Protein AF-A0AB73GTB1-F1 (afdb_monomer)

pLDDT: mean 95.88, std 7.21, range [44.12, 98.75]

Foldseek 3Di:
DPDDWAWDDQDPNDIAIQAFDWDDAPPDTDRGRLQQFLVSHDADPDFWTKGKAFPPVRHGDGTCQNPPVHPDDPVRIDIDTGHHDDPDDPVCPVQPQQACPVPDDPPDLVNQQQQRHQVSWDFDDDDPNDTDTARDVVSLVVSQVVCCVVPVHGDDDDVVSGD

Secondary structure (DSSP, 8-state):
--PPPPEEEEETTEEEE--EEEEEETTEEEEEEGGGBTTSSSPPSSSSEEEEEETTTTEEPPTTSSSSSP-S-GGGEEEEEE----SS-STTHHHHHTSSTTTS-TTSSGGG-TTS-GGGSEE---BTTB--EE--HHHHHHHHHHHHHHHSSPPP--GGG--

Structure (mmCIF, N/CA/C/O backbone):
data_AF-A0AB73GTB1-F1
#
_entry.id   AF-A0AB73GTB1-F1
#
loop_
_atom_site.group_PDB
_atom_site.id
_atom_site.type_symbol
_atom_site.label_atom_id
_atom_site.label_alt_id
_atom_site.label_comp_id
_atom_site.label_asym_id
_atom_site.label_entity_id
_atom_site.label_seq_id
_atom_site.pdbx_PDB_ins_code
_atom_site.Cartn_x
_atom_site.Cartn_y
_atom_site.Cartn_z
_atom_site.occupancy
_atom_site.B_iso_or_equiv
_atom_site.auth_seq_id
_atom_site.auth_comp_id
_atom_site.auth_asym_id
_atom_site.auth_atom_id
_atom_site.pdbx_PDB_model_num
ATOM 1 N N . MET A 1 1 ? 9.377 -15.609 -25.446 1.00 44.12 1 MET A N 1
ATOM 2 C CA . MET A 1 1 ? 8.985 -14.486 -26.320 1.00 44.12 1 MET A CA 1
ATOM 3 C C . MET A 1 1 ? 10.209 -13.611 -26.502 1.00 44.12 1 MET A C 1
ATOM 5 O O . MET A 1 1 ? 10.755 -13.169 -25.499 1.00 44.12 1 MET A O 1
ATOM 9 N N . SER A 1 2 ? 10.695 -13.445 -27.732 1.00 45.47 2 SER A N 1
ATOM 10 C CA . SER A 1 2 ? 11.809 -12.537 -28.029 1.00 45.47 2 SER A CA 1
ATOM 11 C C . SER A 1 2 ? 11.290 -11.103 -27.960 1.00 45.47 2 SER A C 1
ATOM 13 O O . SER A 1 2 ? 10.839 -10.559 -28.961 1.00 45.47 2 SER A O 1
ATOM 15 N N . GLY A 1 3 ? 11.238 -10.555 -26.746 1.00 57.25 3 GLY A N 1
ATOM 16 C CA . GLY A 1 3 ? 10.821 -9.182 -26.493 1.00 57.25 3 GLY A CA 1
ATOM 17 C C . GLY A 1 3 ? 11.958 -8.236 -26.844 1.00 57.25 3 GLY A C 1
ATOM 18 O O . GLY A 1 3 ? 13.061 -8.366 -26.316 1.00 57.25 3 GLY A O 1
ATOM 19 N N . THR A 1 4 ? 11.707 -7.326 -27.775 1.00 77.75 4 THR A N 1
ATOM 20 C CA . THR A 1 4 ? 12.606 -6.219 -28.087 1.00 77.75 4 THR A CA 1
ATOM 21 C C . THR A 1 4 ? 12.790 -5.393 -26.817 1.00 77.75 4 THR A C 1
ATOM 23 O O . THR A 1 4 ? 11.811 -4.881 -26.286 1.00 77.75 4 THR A O 1
ATOM 26 N N . VAL A 1 5 ? 14.024 -5.299 -26.318 1.00 89.56 5 VAL A N 1
ATOM 27 C CA . VAL A 1 5 ? 14.349 -4.423 -25.186 1.00 89.56 5 VAL A CA 1
ATOM 28 C C . VAL A 1 5 ? 14.120 -2.979 -25.625 1.00 89.56 5 VAL A C 1
ATOM 30 O O . VAL A 1 5 ? 14.701 -2.531 -26.618 1.00 89.56 5 VAL A O 1
ATOM 33 N N . THR A 1 6 ? 13.276 -2.259 -24.897 1.00 95.75 6 THR A N 1
ATOM 34 C CA . THR A 1 6 ? 13.060 -0.829 -25.084 1.00 95.75 6 THR A CA 1
ATOM 35 C C . THR A 1 6 ? 14.134 -0.069 -24.325 1.00 95.75 6 THR A C 1
ATOM 37 O O . THR A 1 6 ? 14.293 -0.223 -23.113 1.00 95.75 6 THR A O 1
ATOM 40 N N . THR A 1 7 ? 14.855 0.793 -25.033 1.00 96.69 7 THR A N 1
ATOM 41 C CA . THR A 1 7 ? 15.870 1.668 -24.443 1.00 96.69 7 THR A CA 1
ATOM 42 C C . THR A 1 7 ? 15.295 3.061 -24.224 1.00 96.69 7 THR A C 1
ATOM 44 O O . THR A 1 7 ? 14.600 3.603 -25.082 1.00 96.69 7 THR A O 1
ATOM 47 N N . GLY A 1 8 ? 15.592 3.638 -23.067 1.00 96.44 8 GLY A N 1
ATOM 48 C CA . GLY A 1 8 ? 15.229 4.997 -22.700 1.00 96.44 8 GLY A CA 1
ATOM 49 C C . GLY A 1 8 ? 16.402 5.967 -22.795 1.00 96.44 8 GLY A C 1
ATOM 50 O O . GLY A 1 8 ? 17.279 5.856 -23.650 1.00 96.44 8 GLY A O 1
ATOM 51 N N . ARG A 1 9 ? 16.412 6.950 -21.891 1.00 96.94 9 ARG A N 1
ATOM 52 C CA . ARG A 1 9 ? 17.467 7.971 -21.814 1.00 96.94 9 ARG A CA 1
ATOM 53 C C . ARG A 1 9 ? 18.782 7.378 -21.294 1.00 96.94 9 ARG A C 1
ATOM 55 O O . ARG A 1 9 ? 18.777 6.415 -20.531 1.00 96.94 9 ARG A O 1
ATOM 62 N N . THR A 1 10 ? 19.895 8.028 -21.624 1.00 97.88 10 THR A N 1
ATOM 63 C CA . THR A 1 10 ? 21.183 7.833 -20.945 1.00 97.88 10 THR A CA 1
ATOM 64 C C . THR A 1 10 ? 21.454 9.035 -20.048 1.00 97.88 10 THR A C 1
ATOM 66 O O . THR A 1 10 ? 21.503 10.163 -20.533 1.00 97.88 10 THR A O 1
ATOM 69 N N . ILE A 1 11 ? 21.614 8.816 -18.742 1.00 97.50 11 ILE A N 1
ATOM 70 C CA . ILE A 1 11 ? 21.867 9.875 -17.752 1.00 97.50 11 ILE A CA 1
ATOM 71 C C . ILE A 1 11 ? 23.041 9.435 -16.882 1.00 97.50 11 ILE A C 1
ATOM 73 O O . ILE A 1 11 ? 23.053 8.312 -16.387 1.00 97.50 11 ILE A O 1
ATOM 77 N N . ASN A 1 12 ? 24.034 10.310 -16.697 1.00 96.44 12 ASN A N 1
ATOM 78 C CA . ASN A 1 12 ? 25.226 10.044 -15.877 1.00 96.44 12 ASN A CA 1
ATOM 79 C C . ASN A 1 12 ? 25.941 8.721 -16.228 1.00 96.44 12 ASN A C 1
ATOM 81 O O . ASN A 1 12 ? 26.409 8.006 -15.349 1.00 96.44 12 ASN A O 1
ATOM 85 N N . GLY A 1 13 ? 25.996 8.376 -17.519 1.00 96.44 13 GLY A N 1
ATOM 86 C CA . GLY A 1 13 ? 26.638 7.149 -18.002 1.00 96.44 13 GLY A CA 1
ATOM 87 C C . GLY A 1 13 ? 25.803 5.870 -17.863 1.00 96.44 13 GLY A C 1
ATOM 88 O O . GLY A 1 13 ? 26.261 4.817 -18.296 1.00 96.44 13 GLY A O 1
ATOM 89 N N . HIS A 1 14 ? 24.583 5.939 -17.320 1.00 97.69 14 HIS A N 1
ATOM 90 C CA . HIS A 1 14 ? 23.658 4.807 -17.264 1.00 97.69 14 HIS A CA 1
ATOM 91 C C . HIS A 1 14 ? 22.573 4.926 -18.339 1.00 97.69 14 HIS A C 1
ATOM 93 O O . HIS A 1 14 ? 21.845 5.919 -18.381 1.00 97.69 14 HIS A O 1
ATOM 99 N N . THR A 1 15 ? 22.454 3.910 -19.195 1.00 98.12 15 THR A N 1
ATOM 100 C CA . THR A 1 15 ? 21.392 3.796 -20.205 1.00 98.12 15 THR A CA 1
ATOM 101 C C . THR A 1 15 ? 20.250 2.957 -19.648 1.00 98.12 15 THR A C 1
ATOM 103 O O . THR A 1 15 ? 20.411 1.756 -19.440 1.00 98.12 15 THR A O 1
ATOM 106 N N . TYR A 1 16 ? 19.096 3.586 -19.429 1.00 98.38 16 TYR A N 1
ATOM 107 C CA . TYR A 1 16 ? 17.919 2.903 -18.899 1.00 98.38 16 TYR A CA 1
ATOM 108 C C . TYR A 1 16 ? 17.276 2.015 -19.967 1.00 98.38 16 TYR A C 1
ATOM 110 O O . TYR A 1 16 ? 17.217 2.385 -21.141 1.00 98.38 16 TYR A O 1
ATOM 118 N N . SER A 1 17 ? 16.747 0.863 -19.561 1.00 98.19 17 SER A N 1
ATOM 119 C CA . SER A 1 17 ? 15.992 -0.040 -20.436 1.00 98.19 17 SER A CA 1
ATOM 120 C C . SER A 1 17 ? 14.918 -0.803 -19.656 1.00 98.19 17 SER A C 1
ATOM 122 O O . SER A 1 17 ? 14.833 -0.680 -18.436 1.00 98.19 17 SER A O 1
ATOM 124 N N . ASP A 1 18 ? 14.093 -1.580 -20.349 1.00 98.19 18 ASP A N 1
ATOM 125 C CA . ASP A 1 18 ? 13.170 -2.559 -19.756 1.00 98.19 18 ASP A CA 1
ATOM 126 C C . ASP A 1 18 ? 13.783 -3.974 -19.666 1.00 98.19 18 ASP A C 1
ATOM 128 O O . ASP A 1 18 ? 13.073 -4.958 -19.446 1.00 98.19 18 ASP A O 1
ATOM 132 N N . ALA A 1 19 ? 15.109 -4.102 -19.810 1.00 97.81 19 ALA A N 1
ATOM 133 C CA . ALA A 1 19 ? 15.781 -5.383 -19.646 1.00 97.81 19 ALA A CA 1
ATOM 134 C C . ALA A 1 19 ? 15.468 -5.980 -18.252 1.00 97.81 19 ALA A C 1
ATOM 136 O O . ALA A 1 19 ? 15.495 -5.250 -17.254 1.00 97.81 19 ALA A O 1
ATOM 137 N N . PRO A 1 20 ? 15.161 -7.288 -18.146 1.00 97.88 20 PRO A N 1
ATOM 138 C CA . PRO A 1 20 ? 14.826 -7.894 -16.862 1.00 97.88 20 PRO A CA 1
ATOM 139 C C . PRO A 1 20 ? 15.997 -7.890 -15.877 1.00 97.88 20 PRO A C 1
ATOM 141 O O . PRO A 1 20 ? 17.117 -8.259 -16.235 1.00 97.88 20 PRO A O 1
ATOM 144 N N . VAL A 1 21 ? 15.699 -7.565 -14.622 1.00 98.00 21 VAL A N 1
ATOM 145 C CA . VAL A 1 21 ? 16.599 -7.619 -13.468 1.00 98.00 21 VAL A CA 1
ATOM 146 C C . VAL A 1 21 ? 16.099 -8.691 -12.508 1.00 98.00 21 VAL A C 1
ATOM 148 O O . VAL A 1 21 ? 14.898 -8.801 -12.252 1.00 98.00 21 VAL A O 1
ATOM 151 N N . ASP A 1 22 ? 17.020 -9.487 -11.975 1.00 98.25 22 ASP A N 1
ATOM 152 C CA . ASP A 1 22 ? 16.698 -10.520 -10.996 1.00 98.25 22 ASP A CA 1
ATOM 153 C C . ASP A 1 22 ? 16.496 -9.885 -9.611 1.00 98.25 22 ASP A C 1
ATOM 155 O O . ASP A 1 22 ? 17.419 -9.318 -9.024 1.00 98.25 22 ASP A O 1
ATOM 159 N N . VAL A 1 23 ? 15.283 -10.003 -9.075 1.00 98.31 23 VAL A N 1
ATOM 160 C CA . VAL A 1 23 ? 14.885 -9.500 -7.754 1.00 98.31 23 VAL A CA 1
ATOM 161 C C . VAL A 1 23 ? 14.583 -10.678 -6.835 1.00 98.31 23 VAL A C 1
ATOM 163 O O . VAL A 1 23 ? 13.806 -11.568 -7.187 1.00 98.31 23 VAL A O 1
ATOM 166 N N . LYS A 1 24 ? 15.200 -10.702 -5.651 1.00 97.94 24 LYS A N 1
ATOM 167 C CA . LYS A 1 24 ? 14.965 -11.737 -4.635 1.00 97.94 24 LYS A CA 1
ATOM 168 C C . LYS A 1 24 ? 13.830 -11.317 -3.704 1.00 97.94 24 LYS A C 1
ATOM 170 O O . LYS A 1 24 ? 13.877 -10.229 -3.146 1.00 97.94 24 LYS A O 1
ATOM 175 N N . LEU A 1 25 ? 12.853 -12.201 -3.512 1.00 97.75 25 LEU A N 1
ATOM 176 C CA . LEU A 1 25 ? 11.803 -12.071 -2.496 1.00 97.75 25 LEU A CA 1
ATOM 177 C C . LEU A 1 25 ? 11.637 -13.434 -1.818 1.00 97.75 25 LEU A C 1
ATOM 179 O O . LEU A 1 25 ? 11.161 -14.397 -2.431 1.00 97.75 25 LEU A O 1
ATOM 183 N N . GLY A 1 26 ? 12.098 -13.529 -0.570 1.00 96.38 26 GLY A N 1
ATOM 184 C CA . GLY A 1 26 ? 12.239 -14.806 0.126 1.00 96.38 26 GLY A CA 1
ATOM 185 C C . GLY A 1 26 ? 13.130 -15.783 -0.661 1.00 96.38 26 GLY A C 1
ATOM 186 O O . GLY A 1 26 ? 14.182 -15.380 -1.164 1.00 96.38 26 GLY A O 1
ATOM 187 N N . PRO A 1 27 ? 12.733 -17.060 -0.817 1.00 97.50 27 PRO A N 1
ATOM 188 C CA . PRO A 1 27 ? 13.513 -18.042 -1.576 1.00 97.50 27 PRO A CA 1
ATOM 189 C C . PRO A 1 27 ? 13.401 -17.872 -3.103 1.00 97.50 27 PRO A C 1
ATOM 191 O O . PRO A 1 27 ? 14.113 -18.542 -3.852 1.00 97.50 27 PRO A O 1
ATOM 194 N N . ASN A 1 28 ? 12.508 -17.003 -3.586 1.00 98.44 28 ASN A N 1
ATOM 195 C CA . ASN A 1 28 ? 12.186 -16.881 -5.004 1.00 98.44 28 ASN A CA 1
ATOM 196 C C . ASN A 1 28 ? 13.003 -15.789 -5.705 1.00 98.44 28 ASN A C 1
ATOM 198 O O . ASN A 1 28 ? 13.490 -14.837 -5.094 1.00 98.44 28 ASN A O 1
ATOM 202 N N . THR A 1 29 ? 13.130 -15.933 -7.026 1.00 98.38 29 THR A N 1
ATOM 203 C CA . THR A 1 29 ? 13.767 -14.946 -7.911 1.00 98.38 29 THR A CA 1
ATOM 204 C C . THR A 1 29 ? 12.780 -14.533 -8.987 1.00 98.38 29 THR A C 1
ATOM 206 O O . THR A 1 29 ? 12.282 -15.384 -9.721 1.00 98.38 29 THR A O 1
ATOM 209 N N . PHE A 1 30 ? 12.522 -13.236 -9.096 1.00 98.50 30 PHE A N 1
ATOM 210 C CA . PHE A 1 30 ? 11.613 -12.653 -10.073 1.00 98.50 30 PHE A CA 1
ATOM 211 C C . PHE A 1 30 ? 12.426 -11.879 -11.104 1.00 98.50 30 PHE A C 1
ATOM 213 O O . PHE A 1 30 ? 13.228 -11.026 -10.738 1.00 98.50 30 PHE A O 1
ATOM 220 N N . ARG A 1 31 ? 12.221 -12.166 -12.392 1.00 98.25 31 ARG A N 1
ATOM 221 C CA . ARG A 1 31 ? 12.856 -11.421 -13.488 1.00 98.25 31 ARG A CA 1
ATOM 222 C C . ARG A 1 31 ? 11.955 -10.250 -13.865 1.00 98.25 31 ARG A C 1
ATOM 224 O O . ARG A 1 31 ? 11.053 -10.410 -14.684 1.00 98.25 31 ARG A O 1
ATOM 231 N N . ILE A 1 32 ? 12.159 -9.108 -13.220 1.00 98.31 32 ILE A N 1
ATOM 232 C CA . ILE A 1 32 ? 11.291 -7.931 -13.348 1.00 98.31 32 ILE A CA 1
ATOM 233 C C . ILE A 1 32 ? 11.926 -6.955 -14.348 1.00 98.31 32 ILE A C 1
ATOM 235 O O . ILE A 1 32 ? 13.100 -6.629 -14.173 1.00 98.31 32 ILE A O 1
ATOM 239 N N . PRO A 1 33 ? 11.214 -6.470 -15.385 1.00 98.44 33 PRO A N 1
ATOM 240 C CA . PRO A 1 33 ? 11.731 -5.414 -16.259 1.00 98.44 33 PRO A CA 1
ATOM 241 C C . PRO A 1 33 ? 12.179 -4.207 -15.429 1.00 98.44 33 PRO A C 1
ATOM 243 O O . PRO A 1 33 ? 11.419 -3.729 -14.583 1.00 98.44 33 PRO A O 1
ATOM 246 N N . ALA A 1 34 ? 13.412 -3.731 -15.637 1.00 98.44 34 ALA A N 1
ATOM 247 C CA . ALA A 1 34 ? 14.033 -2.746 -14.748 1.00 98.44 34 ALA A CA 1
ATOM 248 C C . ALA A 1 34 ? 13.179 -1.484 -14.563 1.00 98.44 34 ALA A C 1
ATOM 250 O O . ALA A 1 34 ? 13.143 -0.919 -13.475 1.00 98.44 34 ALA A O 1
ATOM 251 N N . ASN A 1 35 ? 12.434 -1.079 -15.593 1.00 98.56 35 ASN A N 1
ATOM 252 C CA . ASN A 1 35 ? 11.596 0.114 -15.582 1.00 98.56 35 ASN A CA 1
ATOM 253 C C . ASN A 1 35 ? 10.357 0.039 -14.667 1.00 98.56 35 ASN A C 1
ATOM 255 O O . ASN A 1 35 ? 9.765 1.089 -14.422 1.00 98.56 35 ASN A O 1
ATOM 259 N N . TYR A 1 36 ? 9.998 -1.139 -14.133 1.00 98.69 36 TYR A N 1
ATOM 260 C CA . TYR A 1 36 ? 9.036 -1.250 -13.025 1.00 98.69 36 TYR A CA 1
ATOM 261 C C . TYR A 1 36 ? 9.626 -0.808 -11.689 1.00 98.69 36 TYR A C 1
ATOM 263 O O . TYR A 1 36 ? 8.877 -0.398 -10.811 1.00 98.69 36 TYR A O 1
ATOM 271 N N . LEU A 1 37 ? 10.937 -0.946 -11.488 1.00 98.69 37 LEU A N 1
ATOM 272 C CA . LEU A 1 37 ? 11.573 -0.635 -10.211 1.00 98.69 37 LEU A CA 1
ATOM 273 C C . LEU A 1 37 ? 11.504 0.870 -9.953 1.00 98.69 37 LEU A C 1
ATOM 275 O O . LEU A 1 37 ? 11.654 1.663 -10.880 1.00 98.69 37 LEU A O 1
ATOM 279 N N . ASP A 1 38 ? 11.373 1.272 -8.689 1.00 98.44 38 ASP A N 1
ATOM 280 C CA . ASP A 1 38 ? 11.415 2.690 -8.313 1.00 98.44 38 ASP A CA 1
ATOM 281 C C . ASP A 1 38 ? 12.683 3.386 -8.856 1.00 98.44 38 ASP A C 1
ATOM 283 O O . ASP A 1 38 ? 12.599 4.399 -9.545 1.00 98.44 38 ASP A O 1
ATOM 287 N N . SER A 1 39 ? 13.867 2.796 -8.690 1.00 97.75 39 SER A N 1
ATOM 288 C CA . SER A 1 39 ? 15.102 3.361 -9.263 1.00 97.75 39 SER A CA 1
ATOM 289 C C . SER A 1 39 ? 15.170 3.299 -10.799 1.00 97.75 39 SER A C 1
ATOM 291 O O . SER A 1 39 ? 15.983 3.994 -11.402 1.00 97.75 39 SER A O 1
ATOM 293 N N . GLN A 1 40 ? 14.349 2.452 -11.427 1.00 98.38 40 GLN A N 1
ATOM 294 C CA . GLN A 1 40 ? 14.438 1.999 -12.819 1.00 98.38 40 GLN A CA 1
ATOM 295 C C . GLN A 1 40 ? 15.760 1.295 -13.199 1.00 98.38 40 GLN A C 1
ATOM 297 O O . GLN A 1 40 ? 16.068 1.167 -14.383 1.00 98.38 40 GLN A O 1
ATOM 302 N N . ILE A 1 41 ? 16.544 0.852 -12.205 1.00 97.94 41 ILE A N 1
ATOM 303 C CA . ILE A 1 41 ? 17.875 0.242 -12.386 1.00 97.94 41 ILE A CA 1
ATOM 304 C C . ILE A 1 41 ? 17.960 -1.108 -11.670 1.00 97.94 41 ILE A C 1
ATOM 306 O O . ILE A 1 41 ? 18.175 -2.140 -12.294 1.00 97.94 41 ILE A O 1
ATOM 310 N N . ALA A 1 42 ? 17.828 -1.090 -10.346 1.00 97.06 42 ALA A N 1
ATOM 311 C CA . ALA A 1 42 ? 17.951 -2.244 -9.461 1.00 97.06 42 ALA A CA 1
ATOM 312 C C . ALA A 1 42 ? 17.176 -1.983 -8.154 1.00 97.06 42 ALA A C 1
ATOM 314 O O . ALA A 1 42 ? 16.921 -0.819 -7.821 1.00 97.06 42 ALA A O 1
ATOM 315 N N . PRO A 1 43 ? 16.790 -3.023 -7.396 1.00 97.38 43 PRO A N 1
ATOM 316 C CA . PRO A 1 43 ? 16.202 -2.834 -6.074 1.00 97.38 43 PRO A CA 1
ATOM 317 C C . PRO A 1 43 ? 17.125 -2.011 -5.168 1.00 97.38 43 PRO A C 1
ATOM 319 O O . PRO A 1 43 ? 18.349 -2.157 -5.216 1.00 97.38 43 PRO A O 1
ATOM 322 N N . TRP A 1 44 ? 16.542 -1.154 -4.332 1.00 96.81 44 TRP A N 1
ATOM 323 C CA . TRP A 1 44 ? 17.297 -0.482 -3.277 1.00 96.81 44 TRP A CA 1
ATOM 324 C C . TRP A 1 44 ? 17.822 -1.505 -2.255 1.00 96.81 44 TRP A C 1
ATOM 326 O O . TRP A 1 44 ? 17.194 -2.550 -2.076 1.00 96.81 44 TRP A O 1
ATOM 336 N N . PRO A 1 45 ? 18.946 -1.232 -1.563 1.00 95.94 45 PRO A N 1
ATOM 337 C CA 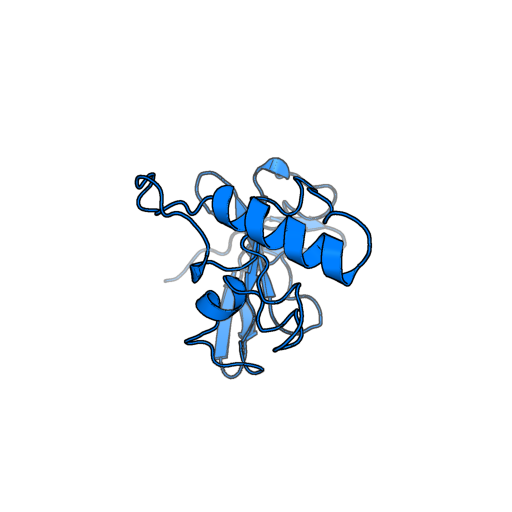. PRO A 1 45 ? 19.410 -2.098 -0.483 1.00 95.94 45 PRO A CA 1
ATOM 338 C C . PRO A 1 45 ? 18.336 -2.257 0.603 1.00 95.94 45 PRO A C 1
ATOM 340 O O . PRO A 1 45 ? 17.835 -1.261 1.123 1.00 95.94 45 PRO A O 1
ATOM 343 N N . GLY A 1 46 ? 18.004 -3.499 0.960 1.00 93.31 46 GLY A N 1
ATOM 344 C CA . GLY A 1 46 ? 16.962 -3.811 1.939 1.00 93.31 46 GLY A CA 1
ATOM 345 C C . GLY A 1 46 ? 16.209 -5.098 1.603 1.00 93.31 46 GLY A C 1
ATOM 346 O O . GLY A 1 46 ? 16.557 -5.798 0.653 1.00 93.31 46 GLY A O 1
ATOM 347 N N . GLU A 1 47 ? 15.200 -5.413 2.416 1.00 91.38 47 GLU A N 1
ATOM 348 C CA . GLU A 1 47 ? 14.207 -6.451 2.110 1.00 91.38 47 GLU A CA 1
ATOM 349 C C . GLU A 1 47 ? 13.049 -5.840 1.313 1.00 91.38 47 GLU A C 1
ATOM 351 O O . GLU A 1 47 ? 12.783 -4.638 1.405 1.00 91.38 47 GLU A O 1
ATOM 356 N N . GLY A 1 48 ? 12.388 -6.673 0.513 1.00 96.38 48 GLY A N 1
ATOM 357 C CA . GLY A 1 48 ? 11.315 -6.245 -0.367 1.00 96.38 48 GLY A CA 1
ATOM 358 C C . GLY A 1 48 ? 11.794 -5.521 -1.626 1.00 96.38 48 GLY A C 1
ATOM 359 O O . GLY A 1 48 ? 12.983 -5.388 -1.923 1.00 96.38 48 GLY A O 1
ATOM 360 N N . VAL A 1 49 ? 10.826 -5.066 -2.414 1.00 98.50 49 VAL A N 1
ATOM 361 C CA . VAL A 1 49 ? 11.050 -4.252 -3.607 1.00 98.50 49 VAL A CA 1
ATOM 362 C C . VAL A 1 49 ? 9.921 -3.239 -3.761 1.00 98.50 49 VAL A C 1
ATOM 364 O O . VAL A 1 49 ? 8.755 -3.540 -3.497 1.00 98.50 49 VAL A O 1
ATOM 367 N N . THR A 1 50 ? 10.266 -2.036 -4.216 1.00 98.56 50 THR A N 1
ATOM 368 C CA . THR A 1 50 ? 9.286 -1.013 -4.593 1.00 98.56 50 THR A CA 1
ATOM 369 C C . THR A 1 50 ? 9.172 -0.963 -6.107 1.00 98.56 50 THR A C 1
ATOM 371 O O . THR A 1 50 ? 10.160 -0.699 -6.800 1.00 98.56 50 THR A O 1
ATOM 374 N N . 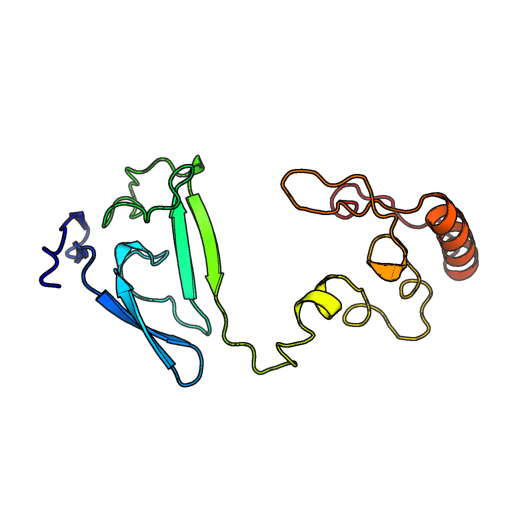LEU A 1 51 ? 7.962 -1.201 -6.606 1.00 98.69 51 LEU A N 1
ATOM 375 C CA . LEU A 1 51 ? 7.599 -1.035 -8.006 1.00 98.69 51 LEU A CA 1
ATOM 376 C C . LEU A 1 51 ? 6.763 0.234 -8.197 1.00 98.69 51 LEU A C 1
ATOM 378 O O . LEU A 1 51 ? 6.152 0.738 -7.252 1.00 98.69 51 LEU A O 1
ATOM 382 N N . VAL A 1 52 ? 6.719 0.732 -9.428 1.00 98.75 52 VAL A N 1
ATOM 383 C CA . VAL A 1 52 ? 5.888 1.866 -9.833 1.00 98.75 52 VAL A CA 1
ATOM 384 C C . VAL A 1 52 ? 5.138 1.515 -11.113 1.00 98.75 52 VAL A C 1
ATOM 386 O O . VAL A 1 52 ? 5.730 1.070 -12.097 1.00 98.75 52 VAL A O 1
ATOM 389 N N . ILE A 1 53 ? 3.829 1.743 -11.084 1.00 98.75 53 ILE A N 1
ATOM 390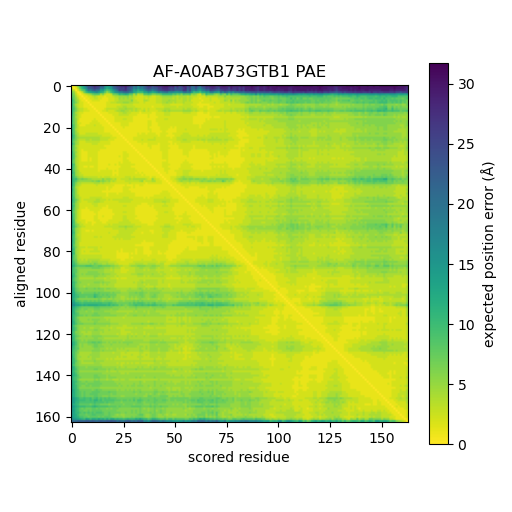 C CA . ILE A 1 53 ? 2.932 1.693 -12.244 1.00 98.75 53 ILE A CA 1
ATOM 391 C C . ILE A 1 53 ? 2.225 3.041 -12.387 1.00 98.75 53 ILE A C 1
ATOM 393 O O . ILE A 1 53 ? 2.163 3.811 -11.429 1.00 98.75 53 ILE A O 1
ATOM 397 N N . GLU A 1 54 ? 1.699 3.341 -13.568 1.00 98.75 54 GLU A N 1
ATOM 398 C CA . GLU A 1 54 ? 1.026 4.609 -13.849 1.00 98.75 54 GLU A CA 1
ATOM 399 C C . GLU A 1 54 ? -0.474 4.421 -14.108 1.00 98.75 54 GLU A C 1
ATOM 401 O O . GLU A 1 54 ? -0.886 3.611 -14.939 1.00 98.75 54 GLU A O 1
ATOM 406 N N . TRP A 1 55 ? -1.298 5.209 -13.412 1.00 98.38 55 TRP A N 1
ATOM 407 C CA . TRP A 1 55 ? -2.723 5.362 -13.709 1.00 98.38 55 TRP A CA 1
ATOM 408 C C . TRP A 1 55 ? -2.918 6.029 -15.088 1.00 98.38 55 TRP A C 1
ATOM 410 O O . TRP A 1 55 ? -2.172 6.958 -15.422 1.00 98.38 55 TRP A O 1
ATOM 420 N N . PRO A 1 56 ? -3.938 5.656 -15.884 1.00 98.19 56 PRO A N 1
ATOM 421 C CA . PRO A 1 56 ? -5.007 4.694 -15.587 1.00 98.19 56 PRO A CA 1
ATOM 422 C C . PRO A 1 56 ? -4.701 3.251 -15.989 1.00 98.19 56 PRO A C 1
ATOM 424 O O . PRO A 1 56 ? -5.340 2.337 -15.477 1.00 98.19 56 PRO A O 1
ATOM 427 N N . ASP A 1 57 ? -3.742 3.045 -16.888 1.00 98.38 57 ASP A N 1
ATOM 428 C CA . ASP A 1 57 ? -3.576 1.768 -17.589 1.00 98.38 57 ASP A CA 1
ATOM 429 C C . ASP A 1 57 ? -2.755 0.739 -16.798 1.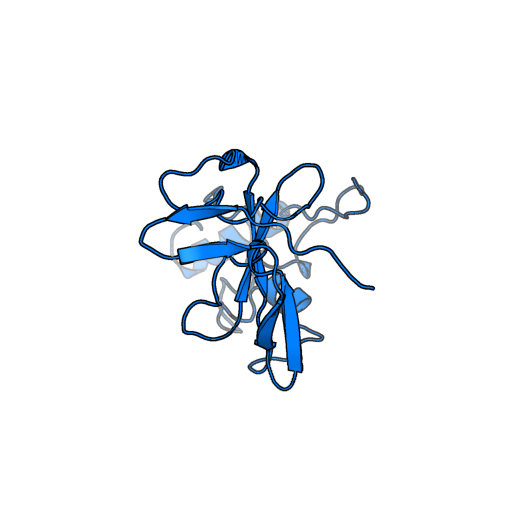00 98.38 57 ASP A C 1
ATOM 431 O O . ASP A 1 57 ? -2.618 -0.408 -17.220 1.00 98.38 57 ASP A O 1
ATOM 435 N N . MET A 1 58 ? -2.215 1.136 -15.641 1.00 98.38 58 MET A N 1
ATOM 436 C CA . MET A 1 58 ? -1.438 0.287 -14.731 1.00 98.38 58 MET A CA 1
ATOM 437 C C . MET A 1 58 ? -0.155 -0.270 -15.369 1.00 98.38 58 MET A C 1
ATOM 439 O O . MET A 1 58 ? 0.355 -1.320 -14.977 1.00 98.38 58 MET A O 1
ATOM 443 N N . THR A 1 59 ? 0.395 0.450 -16.347 1.00 98.25 59 THR A N 1
ATOM 444 C CA . THR A 1 59 ? 1.650 0.113 -17.030 1.00 98.25 59 THR A CA 1
ATOM 445 C C . THR A 1 59 ? 2.857 0.712 -16.304 1.00 98.25 59 THR A C 1
ATOM 447 O O . THR A 1 59 ? 2.710 1.742 -15.644 1.00 98.25 59 THR A O 1
ATOM 450 N N . PRO A 1 60 ? 4.068 0.143 -16.434 1.00 98.38 60 PRO A N 1
ATOM 451 C CA . PRO A 1 60 ? 5.259 0.736 -15.836 1.00 98.38 60 PRO A CA 1
ATOM 452 C C . PRO A 1 60 ? 5.598 2.074 -16.492 1.00 98.38 60 PRO A C 1
ATOM 454 O O . PRO A 1 60 ? 5.348 2.285 -17.682 1.00 98.38 60 PRO A O 1
ATOM 457 N N . THR A 1 61 ? 6.264 2.948 -15.743 1.00 98.25 61 THR A N 1
ATOM 458 C CA . THR A 1 61 ? 6.853 4.161 -16.311 1.00 98.25 61 THR A CA 1
ATOM 459 C C . THR A 1 61 ? 7.877 3.799 -17.405 1.00 98.25 61 THR A C 1
ATOM 461 O O . THR A 1 61 ? 8.644 2.840 -17.235 1.00 98.25 61 THR A O 1
ATOM 464 N N . PRO A 1 62 ? 7.961 4.549 -18.525 1.00 98.25 62 PRO A N 1
ATOM 465 C CA . PRO A 1 62 ? 8.970 4.295 -19.550 1.00 98.25 62 PRO A CA 1
ATOM 466 C C . PRO A 1 62 ? 10.404 4.296 -18.990 1.00 98.25 62 PRO A C 1
ATOM 468 O O . PRO A 1 62 ? 10.685 5.034 -18.034 1.00 98.25 62 PRO A O 1
ATOM 471 N N . PRO A 1 63 ? 11.335 3.513 -19.569 1.00 98.50 63 PRO A N 1
ATOM 472 C CA . PRO A 1 63 ? 12.698 3.409 -19.060 1.00 98.50 63 PRO A CA 1
ATOM 473 C C . PRO A 1 63 ? 13.392 4.769 -18.903 1.00 98.50 63 PRO A C 1
ATOM 475 O O . PRO A 1 63 ? 13.520 5.553 -19.845 1.00 98.50 63 PRO A O 1
ATOM 478 N N . GLY A 1 64 ? 13.844 5.061 -17.687 1.00 98.06 64 GLY A N 1
ATOM 479 C CA . GLY A 1 64 ? 14.544 6.294 -17.344 1.00 98.06 64 GLY A CA 1
ATOM 480 C C . GLY A 1 64 ? 13.663 7.536 -17.270 1.00 98.06 64 GLY A C 1
ATOM 481 O O . GLY A 1 64 ? 14.207 8.609 -17.035 1.00 98.06 64 GLY A O 1
ATOM 482 N N . ALA A 1 65 ? 12.342 7.465 -17.462 1.00 98.38 65 ALA A N 1
ATOM 483 C CA . ALA A 1 65 ? 11.473 8.643 -17.389 1.00 98.38 65 ALA A CA 1
ATOM 484 C C . ALA A 1 65 ? 11.258 9.156 -15.951 1.00 98.38 65 ALA A C 1
ATOM 486 O O . ALA A 1 65 ? 10.980 10.344 -15.788 1.00 98.38 65 ALA A O 1
ATOM 487 N N . ARG A 1 66 ? 11.477 8.326 -14.917 1.00 98.12 66 ARG A N 1
ATOM 488 C CA . ARG A 1 66 ? 11.455 8.765 -13.503 1.00 98.12 66 ARG A CA 1
ATOM 489 C C . ARG A 1 66 ? 12.765 9.394 -13.041 1.00 98.12 66 ARG A C 1
ATOM 491 O O . ARG A 1 66 ? 12.771 10.181 -12.095 1.00 98.12 66 ARG A O 1
ATOM 498 N N . ALA A 1 67 ? 13.874 9.051 -13.695 1.00 97.88 67 ALA A N 1
ATOM 499 C CA . ALA A 1 67 ? 15.187 9.577 -13.350 1.00 97.88 67 ALA A CA 1
ATOM 500 C C . ALA A 1 67 ? 15.208 11.109 -13.468 1.00 97.88 67 ALA A C 1
ATOM 502 O O . ALA A 1 67 ? 14.697 11.676 -14.434 1.00 97.88 67 ALA A O 1
ATOM 503 N N . ASN A 1 68 ? 15.806 11.790 -12.491 1.00 97.25 68 ASN A N 1
ATOM 504 C CA . ASN A 1 68 ? 15.868 13.248 -12.482 1.00 97.25 68 ASN A CA 1
ATOM 505 C C . ASN A 1 68 ? 16.777 13.785 -13.613 1.00 97.25 68 ASN A C 1
ATOM 507 O O . ASN A 1 68 ? 17.895 13.287 -13.759 1.00 97.25 68 ASN A O 1
ATOM 511 N N . PRO A 1 69 ? 16.362 14.824 -14.367 1.00 97.44 69 PRO A N 1
ATOM 512 C CA . PRO A 1 69 ? 15.040 15.460 -14.365 1.00 97.44 69 PRO A CA 1
ATOM 513 C C . PRO A 1 69 ? 13.980 14.557 -15.006 1.00 97.44 69 PRO A C 1
ATOM 515 O O . PRO A 1 69 ? 14.180 14.051 -16.115 1.00 97.44 69 PRO A O 1
ATOM 518 N N . ARG A 1 70 ? 12.863 14.342 -14.299 1.00 98.06 70 ARG A N 1
ATOM 519 C CA . ARG A 1 70 ? 11.810 13.408 -14.723 1.00 98.06 70 ARG A CA 1
ATOM 520 C C . ARG A 1 70 ? 11.080 13.900 -15.973 1.00 98.06 70 ARG A C 1
ATOM 522 O O . ARG A 1 70 ? 10.933 15.104 -16.174 1.00 98.06 70 ARG A O 1
ATOM 529 N N . THR A 1 71 ? 10.609 12.963 -16.787 1.00 98.38 71 THR A N 1
ATOM 530 C CA . THR A 1 71 ? 9.828 13.228 -18.007 1.00 98.38 71 THR A CA 1
ATOM 531 C C . THR A 1 71 ? 8.448 12.578 -17.986 1.00 98.38 71 THR A C 1
ATOM 533 O O . THR A 1 71 ? 7.659 12.833 -18.890 1.00 98.38 71 THR A O 1
ATOM 536 N N . ASN A 1 72 ? 8.150 11.738 -16.991 1.00 98.38 72 ASN A N 1
ATOM 537 C CA . ASN A 1 72 ? 6.799 11.242 -16.745 1.00 98.38 72 ASN A CA 1
ATOM 538 C C . ASN A 1 72 ? 5.971 12.247 -15.919 1.00 98.38 72 ASN A C 1
ATOM 540 O O . ASN A 1 72 ? 6.511 13.179 -15.314 1.00 98.38 72 ASN A O 1
ATOM 544 N N . ASP A 1 73 ? 4.654 12.041 -15.867 1.00 98.44 73 ASP A N 1
ATOM 545 C CA . ASP A 1 73 ? 3.785 12.771 -14.942 1.00 98.44 73 ASP A CA 1
ATOM 546 C C . ASP A 1 73 ? 3.752 12.058 -13.589 1.00 98.44 73 ASP A C 1
ATOM 548 O O . ASP A 1 73 ? 3.090 11.036 -13.421 1.00 98.44 73 ASP A O 1
ATOM 552 N N . PHE A 1 74 ? 4.444 12.625 -12.601 1.00 97.75 74 PHE A N 1
ATOM 553 C CA . PHE A 1 74 ? 4.564 12.029 -11.269 1.00 97.75 74 PHE A CA 1
ATOM 554 C C . PHE A 1 74 ? 3.222 11.822 -10.554 1.00 97.75 74 PHE A C 1
ATOM 556 O O . PHE A 1 74 ? 3.144 11.021 -9.630 1.00 97.75 74 PHE A O 1
ATOM 563 N N . ARG A 1 75 ? 2.164 12.540 -10.956 1.00 98.38 75 ARG A N 1
ATOM 564 C CA . ARG A 1 75 ? 0.827 12.429 -10.348 1.00 98.38 75 ARG A CA 1
ATOM 565 C C . ARG A 1 75 ? 0.123 11.125 -10.706 1.00 98.38 75 ARG A C 1
ATOM 567 O O . ARG A 1 75 ? -0.833 10.760 -10.033 1.00 98.38 75 ARG A O 1
ATOM 574 N N . LYS A 1 76 ? 0.578 10.447 -11.762 1.00 98.50 76 LYS A N 1
ATOM 575 C CA . LYS A 1 76 ? 0.041 9.154 -12.194 1.00 98.50 76 LYS A CA 1
ATOM 576 C C . LYS A 1 76 ? 0.670 7.976 -11.461 1.00 98.50 76 LYS A C 1
ATOM 578 O O . LYS A 1 76 ? 0.153 6.871 -11.573 1.00 98.50 76 LYS A O 1
ATOM 583 N N . GLU A 1 77 ? 1.781 8.188 -10.757 1.00 98.56 77 GLU A N 1
ATOM 584 C CA . GLU A 1 77 ? 2.528 7.108 -10.119 1.00 98.56 77 GLU A CA 1
ATOM 585 C C . GLU A 1 77 ? 1.731 6.475 -8.971 1.00 98.56 77 GLU A C 1
ATOM 587 O O . GLU A 1 77 ? 1.319 7.147 -8.026 1.00 98.56 77 GLU A O 1
ATOM 592 N N . ILE A 1 78 ? 1.589 5.153 -9.026 1.00 98.75 78 ILE A N 1
ATOM 593 C CA . ILE A 1 78 ? 1.121 4.309 -7.931 1.00 98.75 78 ILE A CA 1
ATOM 594 C C . ILE A 1 78 ? 2.323 3.492 -7.454 1.00 98.75 78 ILE A C 1
ATOM 596 O O . ILE A 1 78 ? 2.857 2.652 -8.184 1.00 98.75 78 ILE A O 1
ATOM 600 N N . SER A 1 79 ? 2.769 3.764 -6.226 1.00 98.19 79 SER A N 1
ATOM 601 C CA . SER A 1 79 ? 3.894 3.068 -5.595 1.00 98.19 79 SER A CA 1
ATOM 602 C C . SER A 1 79 ? 3.421 1.769 -4.945 1.00 98.19 79 SER A C 1
ATOM 604 O O . SER A 1 79 ? 2.518 1.778 -4.108 1.00 98.19 79 SER A O 1
ATOM 606 N N . VAL A 1 80 ? 4.047 0.651 -5.312 1.00 98.44 80 VAL A N 1
ATOM 607 C CA . VAL A 1 80 ? 3.695 -0.690 -4.833 1.00 98.44 80 VAL A CA 1
ATOM 608 C C . VAL A 1 80 ? 4.878 -1.271 -4.072 1.00 98.44 80 VAL A C 1
ATOM 610 O O . VAL A 1 80 ? 5.924 -1.553 -4.654 1.00 98.44 80 VAL A O 1
ATOM 613 N N . ARG A 1 81 ? 4.716 -1.469 -2.762 1.00 98.19 81 ARG A N 1
ATOM 614 C CA . ARG A 1 81 ? 5.709 -2.153 -1.922 1.00 98.19 81 ARG A CA 1
ATOM 615 C C . ARG A 1 81 ? 5.370 -3.633 -1.832 1.00 98.19 81 ARG A C 1
ATOM 617 O O . ARG A 1 81 ? 4.279 -3.983 -1.389 1.00 98.19 81 ARG A O 1
ATOM 624 N N . ILE A 1 82 ? 6.309 -4.483 -2.229 1.00 98.19 82 ILE A N 1
ATOM 625 C CA . ILE A 1 82 ? 6.171 -5.939 -2.192 1.00 98.19 82 ILE A CA 1
ATOM 626 C C . ILE A 1 82 ? 7.216 -6.479 -1.222 1.00 98.19 82 ILE A C 1
ATOM 628 O O . ILE A 1 82 ? 8.407 -6.263 -1.427 1.00 98.19 82 ILE A O 1
ATOM 632 N N . ASN A 1 83 ? 6.768 -7.188 -0.188 1.00 97.38 83 ASN A N 1
ATOM 633 C CA . ASN A 1 83 ? 7.634 -7.785 0.829 1.00 97.38 83 ASN A CA 1
ATOM 634 C C . ASN A 1 83 ? 7.381 -9.290 0.908 1.00 97.38 83 ASN A C 1
ATOM 636 O O . ASN A 1 83 ? 6.260 -9.751 0.668 1.00 97.38 83 ASN A O 1
ATOM 640 N N . TYR A 1 84 ? 8.408 -10.050 1.274 1.00 97.62 84 TYR A N 1
ATOM 641 C CA . TYR A 1 84 ? 8.245 -11.444 1.657 1.00 97.62 84 TYR A CA 1
ATOM 642 C C . TYR A 1 84 ? 7.831 -11.514 3.131 1.00 97.62 84 TYR A C 1
ATOM 644 O O . TYR A 1 84 ? 8.535 -11.036 4.014 1.00 97.62 84 TYR A O 1
ATOM 652 N N . ILE A 1 85 ? 6.664 -12.093 3.409 1.00 96.25 85 ILE A N 1
ATOM 653 C CA . ILE A 1 85 ? 6.122 -12.147 4.769 1.00 96.25 85 ILE A CA 1
ATOM 654 C C . ILE A 1 85 ? 6.645 -13.402 5.476 1.00 96.25 85 ILE A C 1
ATOM 656 O O . ILE A 1 85 ? 6.197 -14.510 5.191 1.00 96.25 85 ILE A O 1
ATOM 660 N N . ASP A 1 86 ? 7.585 -13.210 6.407 1.00 96.12 86 ASP A N 1
ATOM 661 C CA . ASP A 1 86 ? 8.205 -14.281 7.206 1.00 96.12 86 ASP A CA 1
ATOM 662 C C . ASP A 1 86 ? 8.160 -14.056 8.728 1.00 96.12 86 ASP A C 1
ATOM 664 O O . ASP A 1 86 ? 8.502 -14.949 9.504 1.00 96.12 86 ASP A O 1
ATOM 668 N N . ARG A 1 87 ? 7.720 -12.874 9.177 1.00 94.06 87 ARG A N 1
ATOM 669 C CA . ARG A 1 87 ? 7.614 -12.519 10.605 1.00 94.06 87 ARG A CA 1
ATOM 670 C C . ARG A 1 87 ? 6.257 -12.804 11.224 1.00 94.06 87 ARG A C 1
ATOM 672 O O . ARG A 1 87 ? 6.120 -12.736 12.442 1.00 94.06 87 ARG A O 1
ATOM 679 N N . ALA A 1 88 ? 5.261 -13.096 10.401 1.00 92.50 88 ALA A N 1
ATOM 680 C CA . ALA A 1 88 ? 3.921 -13.429 10.842 1.00 92.50 88 ALA A CA 1
ATOM 681 C C . ALA A 1 88 ? 3.221 -14.290 9.781 1.00 92.50 88 ALA A C 1
ATOM 683 O O . ALA A 1 88 ? 3.636 -14.263 8.623 1.00 92.50 88 ALA A O 1
ATOM 684 N N . PRO A 1 89 ? 2.152 -15.019 10.138 1.00 94.06 89 PRO A N 1
ATOM 685 C CA . PRO A 1 89 ? 1.396 -15.806 9.171 1.00 94.06 89 PRO A CA 1
ATOM 686 C C . PRO A 1 89 ? 0.824 -14.918 8.055 1.00 94.06 89 PRO A C 1
ATOM 688 O O . PRO A 1 89 ? 0.228 -13.868 8.336 1.00 94.06 89 PRO A O 1
ATOM 691 N N . ILE A 1 90 ? 1.026 -15.321 6.798 1.00 96.00 90 ILE A N 1
ATOM 692 C CA . ILE A 1 90 ? 0.527 -14.598 5.618 1.00 96.00 90 ILE A CA 1
ATOM 693 C C . ILE A 1 90 ? -0.998 -14.708 5.529 1.00 96.00 90 ILE A C 1
ATOM 695 O O . ILE A 1 90 ? -1.677 -13.732 5.217 1.00 96.00 90 ILE A O 1
ATOM 699 N N . GLU A 1 91 ? -1.529 -15.871 5.892 1.00 96.38 91 GLU A N 1
ATOM 700 C CA . GLU A 1 91 ? -2.940 -16.245 5.873 1.00 96.38 91 GLU A CA 1
ATOM 701 C C . GLU A 1 91 ? -3.822 -15.346 6.750 1.00 96.38 91 GLU A C 1
ATOM 703 O O . GLU A 1 91 ? -4.973 -15.107 6.406 1.00 96.38 91 GLU A O 1
ATOM 708 N N . THR A 1 92 ? -3.272 -14.785 7.832 1.00 95.31 92 THR A N 1
ATOM 709 C CA . THR A 1 92 ? -3.976 -13.852 8.732 1.00 95.31 92 THR A CA 1
ATOM 710 C C . THR A 1 92 ? -3.472 -12.417 8.600 1.00 95.31 92 THR A C 1
ATOM 712 O O . THR A 1 92 ? -3.767 -11.568 9.440 1.00 95.31 92 THR A O 1
ATOM 715 N N . SER A 1 93 ? -2.678 -12.112 7.565 1.00 94.94 93 SER A N 1
ATOM 716 C CA . SER A 1 93 ? -2.067 -10.788 7.426 1.00 94.94 93 SER A CA 1
ATOM 717 C C . SER A 1 93 ? -3.121 -9.689 7.280 1.00 94.94 93 SER A C 1
ATOM 719 O O . SER A 1 93 ? -3.053 -8.696 7.999 1.00 94.94 93 SER A O 1
ATOM 721 N N . LEU A 1 94 ? -4.123 -9.874 6.413 1.00 95.94 94 LEU A N 1
ATOM 722 C CA . LEU A 1 94 ? -5.178 -8.873 6.211 1.00 95.94 94 LEU A CA 1
ATOM 723 C C . LEU A 1 94 ? -6.057 -8.704 7.454 1.00 95.94 94 LEU A C 1
ATOM 725 O O . LEU A 1 94 ? -6.286 -7.576 7.875 1.00 95.94 94 LEU A O 1
ATOM 729 N N . GLU A 1 95 ? -6.463 -9.810 8.085 1.00 94.94 95 GLU A N 1
ATOM 730 C CA . GLU A 1 95 ? -7.231 -9.794 9.337 1.00 94.94 95 GLU A CA 1
ATOM 731 C C . GLU A 1 95 ? -6.511 -8.973 10.415 1.00 94.94 95 GLU A C 1
ATOM 733 O O . GLU A 1 95 ? -7.088 -8.051 10.993 1.00 94.94 95 GLU A O 1
ATOM 738 N N . ARG A 1 96 ? -5.209 -9.224 10.602 1.00 94.12 96 ARG A N 1
ATOM 739 C CA . ARG A 1 96 ? -4.365 -8.500 11.559 1.00 94.12 96 ARG A CA 1
ATOM 740 C C . ARG A 1 96 ? -4.267 -7.005 11.262 1.00 94.12 96 ARG A C 1
ATOM 742 O O . ARG A 1 96 ? -4.277 -6.221 12.201 1.00 94.12 96 ARG A O 1
ATOM 749 N N . HIS A 1 97 ? -4.159 -6.611 9.990 1.00 94.50 97 HIS A N 1
ATOM 750 C CA . HIS A 1 97 ? -4.114 -5.194 9.595 1.00 94.50 97 HIS A CA 1
ATOM 751 C C . HIS A 1 97 ? -5.480 -4.502 9.700 1.00 94.50 97 HIS A C 1
ATOM 753 O O . HIS A 1 97 ? -5.535 -3.281 9.791 1.00 94.50 97 HIS A O 1
ATOM 759 N N . SER A 1 98 ? -6.570 -5.271 9.702 1.00 96.38 98 SER A N 1
ATOM 760 C CA . SER A 1 98 ? -7.938 -4.779 9.898 1.00 96.38 98 SER A CA 1
ATOM 761 C C . SER A 1 98 ? -8.399 -4.800 11.366 1.00 96.38 98 SER A C 1
ATOM 763 O O . SER A 1 98 ? -9.563 -4.538 11.660 1.00 96.38 98 SER A O 1
ATOM 765 N N . SER A 1 99 ? -7.494 -5.117 12.294 1.00 96.44 99 SER A N 1
ATOM 766 C CA . SER A 1 99 ? -7.708 -5.123 13.744 1.00 96.44 99 SER A CA 1
ATOM 767 C C . SER A 1 99 ? -6.614 -4.300 14.438 1.00 96.44 99 SER A C 1
ATOM 769 O O . SER A 1 99 ? -5.657 -3.844 13.813 1.00 96.44 99 SER A O 1
ATOM 771 N N . ASN A 1 100 ? -6.727 -4.129 15.753 1.00 96.56 100 ASN A N 1
ATOM 772 C CA . ASN A 1 100 ? -5.773 -3.387 16.580 1.00 96.56 100 ASN A CA 1
ATOM 773 C C . ASN A 1 100 ? -4.985 -4.274 17.557 1.00 96.56 100 ASN A C 1
ATOM 775 O O . ASN A 1 100 ? -4.260 -3.756 18.409 1.00 96.56 100 ASN A O 1
ATOM 779 N N . ASP A 1 101 ? -5.102 -5.602 17.449 1.00 94.00 101 ASP A N 1
ATOM 780 C CA . ASP A 1 101 ? -4.512 -6.539 18.416 1.00 94.00 101 ASP A CA 1
ATOM 781 C C . ASP A 1 101 ? -2.983 -6.428 18.514 1.00 94.00 101 ASP A C 1
ATOM 783 O O . ASP A 1 101 ? -2.416 -6.685 19.573 1.00 94.00 101 ASP A O 1
ATOM 787 N N . ALA A 1 102 ? -2.322 -6.027 17.424 1.00 92.38 102 ALA A N 1
ATOM 788 C CA . ALA A 1 102 ? -0.872 -5.853 17.358 1.00 92.38 102 ALA A CA 1
ATOM 789 C C . ALA A 1 102 ? -0.371 -4.499 17.902 1.00 92.38 102 ALA A C 1
ATOM 791 O O . ALA A 1 102 ? 0.830 -4.347 18.113 1.00 92.38 102 ALA A O 1
ATOM 792 N N . ILE A 1 103 ? -1.260 -3.516 18.093 1.00 92.56 103 ILE A N 1
ATOM 793 C CA . ILE A 1 103 ? -0.907 -2.129 18.462 1.00 92.56 103 ILE A CA 1
ATOM 794 C C . ILE A 1 103 ? -1.531 -1.672 19.789 1.00 92.56 103 ILE A C 1
ATOM 796 O O . ILE A 1 103 ? -1.337 -0.531 20.198 1.00 92.56 103 ILE A O 1
ATOM 800 N N . THR A 1 104 ? -2.282 -2.544 20.461 1.00 96.06 104 THR A N 1
ATOM 801 C CA . THR A 1 104 ? -2.926 -2.270 21.753 1.00 96.06 104 THR A CA 1
ATOM 802 C C . THR A 1 104 ? -2.671 -3.414 22.723 1.00 96.06 104 THR A C 1
ATOM 804 O O . THR A 1 104 ? -2.531 -4.564 22.313 1.00 96.06 104 THR A O 1
ATOM 807 N N . GLU A 1 105 ? -2.656 -3.132 24.022 1.00 96.50 105 GLU A N 1
ATOM 808 C CA . GLU A 1 105 ? -2.519 -4.164 25.054 1.00 96.50 105 GLU A CA 1
ATOM 809 C C . GLU A 1 105 ? -3.838 -4.929 25.245 1.00 96.50 105 GLU A C 1
ATOM 811 O O . GLU A 1 105 ? -4.914 -4.342 25.176 1.00 96.50 105 GLU A O 1
ATOM 816 N N . ALA A 1 106 ? -3.781 -6.238 25.514 1.00 93.25 106 ALA A N 1
ATOM 817 C CA . ALA A 1 106 ? -4.961 -7.123 25.492 1.00 93.25 106 ALA A CA 1
ATOM 818 C C . ALA A 1 106 ? -6.127 -6.692 26.398 1.00 93.25 106 ALA A C 1
ATOM 820 O O . ALA A 1 106 ? -7.281 -6.953 26.074 1.00 93.25 106 ALA A O 1
ATOM 821 N N . ASN A 1 107 ? -5.831 -6.021 27.510 1.00 93.44 107 ASN A N 1
ATOM 822 C CA . ASN A 1 107 ? -6.825 -5.592 28.495 1.00 93.44 107 ASN A CA 1
ATOM 823 C C . ASN A 1 107 ? -6.951 -4.063 28.592 1.00 93.44 107 ASN A C 1
ATOM 825 O O . ASN A 1 107 ? -7.503 -3.565 29.573 1.00 93.44 107 ASN A O 1
ATOM 829 N N . SER A 1 108 ? -6.407 -3.306 27.632 1.00 96.94 108 SER A N 1
ATOM 830 C CA . SER A 1 108 ? -6.503 -1.846 27.675 1.00 96.94 108 SER A CA 1
ATOM 831 C C . SER A 1 108 ? -7.865 -1.344 27.200 1.00 96.94 108 SER A C 1
ATOM 833 O O . SER A 1 108 ? -8.657 -2.070 26.590 1.00 96.94 108 SER A O 1
ATOM 835 N N . VAL A 1 109 ? -8.164 -0.078 27.491 1.00 96.94 109 VAL A N 1
ATOM 836 C CA . VAL A 1 109 ? -9.362 0.563 26.942 1.00 96.94 109 VAL A CA 1
ATOM 837 C C . VAL A 1 109 ? -9.226 0.699 25.423 1.00 96.94 109 VAL A C 1
ATOM 839 O O . VAL A 1 109 ? -10.167 0.370 24.707 1.00 96.94 109 VAL A O 1
ATOM 842 N N . GLU A 1 110 ? -8.040 1.049 24.913 1.00 96.69 110 GLU A N 1
ATOM 843 C CA . GLU A 1 110 ? -7.748 1.191 23.477 1.00 96.69 110 GLU A CA 1
ATOM 844 C C . GLU A 1 110 ? -8.002 -0.089 22.6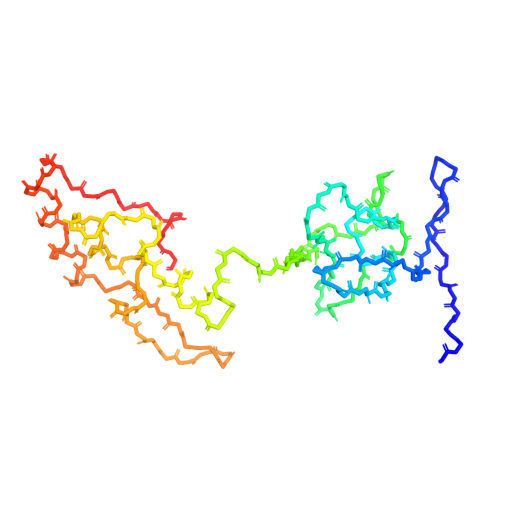79 1.00 96.69 110 GLU A C 1
ATOM 846 O O . GLU A 1 110 ? -8.395 -0.012 21.516 1.00 96.69 110 GLU A O 1
ATOM 851 N N . ARG A 1 111 ? -7.850 -1.275 23.289 1.00 97.19 111 ARG A N 1
ATOM 852 C CA . ARG A 1 111 ? -8.191 -2.548 22.633 1.00 97.19 111 ARG A CA 1
ATOM 853 C C . ARG A 1 111 ? -9.634 -2.571 22.132 1.00 97.19 111 ARG A C 1
ATOM 855 O O . ARG A 1 111 ? -9.914 -3.224 21.135 1.00 97.19 111 ARG A O 1
ATOM 862 N N . ARG A 1 112 ? -10.541 -1.840 22.781 1.00 96.19 112 ARG A N 1
ATOM 863 C CA . ARG A 1 112 ? -11.971 -1.775 22.447 1.00 96.19 112 ARG A CA 1
ATOM 864 C C . ARG A 1 112 ? -12.343 -0.583 21.564 1.00 96.19 112 ARG A C 1
ATOM 866 O O . ARG A 1 112 ? -13.529 -0.334 21.374 1.00 96.19 112 ARG A O 1
ATOM 873 N N . ASP A 1 113 ? -11.362 0.133 21.014 1.00 97.31 113 ASP A N 1
ATOM 874 C CA . ASP A 1 113 ? -11.597 1.260 20.112 1.00 97.31 113 ASP A CA 1
ATOM 875 C C . ASP A 1 113 ? -12.255 0.791 18.792 1.00 97.31 113 ASP A C 1
ATOM 877 O O . ASP A 1 113 ? -11.606 0.111 17.985 1.00 97.31 113 ASP A O 1
ATOM 881 N N . PRO A 1 114 ? -13.526 1.152 18.520 1.00 97.38 114 PRO A N 1
ATOM 882 C CA . PRO A 1 114 ? -14.253 0.677 17.343 1.00 97.38 114 PRO A CA 1
ATOM 883 C C . PRO A 1 114 ? -13.759 1.304 16.033 1.00 97.38 114 PRO A C 1
ATOM 885 O O . PRO A 1 114 ? -14.158 0.866 14.955 1.00 97.38 114 PRO A O 1
ATOM 888 N N . ARG A 1 115 ? -12.866 2.299 16.093 1.00 96.56 115 ARG A N 1
ATOM 889 C CA . ARG A 1 115 ? -12.237 2.880 14.898 1.00 96.56 115 ARG A CA 1
ATOM 890 C C . ARG A 1 115 ? -11.193 1.958 14.294 1.00 96.56 115 ARG A C 1
ATOM 892 O O . ARG A 1 115 ? -10.972 2.007 13.091 1.00 96.56 115 ARG A O 1
ATOM 899 N N . GLN A 1 116 ? -10.560 1.113 15.100 1.00 96.06 116 GLN A N 1
ATOM 900 C CA . GLN A 1 116 ? -9.377 0.356 14.685 1.00 96.06 116 GLN A CA 1
ATOM 901 C C . GLN A 1 116 ? -9.629 -1.150 14.558 1.00 96.06 116 GLN A C 1
ATOM 903 O O . GLN A 1 116 ? -8.679 -1.915 14.403 1.00 96.06 116 GLN A O 1
ATOM 908 N N . ARG A 1 117 ? -10.892 -1.592 14.626 1.00 97.06 117 ARG A N 1
ATOM 909 C CA . ARG A 1 117 ? -11.248 -3.005 14.478 1.00 97.06 117 ARG A CA 1
ATOM 910 C C . ARG A 1 117 ? -12.420 -3.226 13.537 1.00 97.06 117 ARG A C 1
ATOM 912 O O . ARG A 1 117 ? -13.494 -2.662 13.729 1.00 97.06 117 ARG A O 1
ATOM 919 N N . LEU A 1 118 ? -12.222 -4.098 12.554 1.00 97.75 118 LEU A N 1
ATOM 920 C CA . LEU A 1 118 ? -13.227 -4.451 11.556 1.00 97.75 118 LEU A CA 1
ATOM 921 C C . LEU A 1 118 ? -14.479 -5.088 12.176 1.00 97.75 118 LEU A C 1
ATOM 923 O O . LEU A 1 118 ? -15.590 -4.758 11.773 1.00 97.75 118 LEU A O 1
ATOM 927 N N . ASP A 1 119 ? -14.310 -5.939 13.192 1.00 97.44 119 ASP A N 1
ATOM 928 C CA . ASP A 1 119 ? -15.402 -6.613 13.914 1.00 97.44 119 ASP A CA 1
ATOM 929 C C . ASP A 1 119 ? -16.324 -5.645 14.684 1.00 97.44 119 ASP A C 1
ATOM 931 O O . ASP A 1 119 ? -17.464 -5.981 15.018 1.00 97.44 119 ASP A O 1
ATOM 935 N N . LEU A 1 120 ? -15.863 -4.418 14.938 1.00 97.69 120 LEU A N 1
ATOM 936 C CA . LEU A 1 120 ? -16.645 -3.373 15.585 1.00 97.69 120 LEU A CA 1
ATOM 937 C C . LEU A 1 120 ? -17.289 -2.390 14.597 1.00 97.69 120 LEU A C 1
ATOM 939 O O . LEU A 1 120 ? -18.147 -1.615 15.024 1.00 97.69 120 LEU A O 1
ATOM 943 N N . ARG A 1 121 ? -16.951 -2.443 13.307 1.00 98.19 121 ARG A N 1
ATOM 944 C CA . ARG A 1 121 ? -17.459 -1.522 12.281 1.00 98.19 121 ARG A CA 1
ATOM 945 C C . ARG A 1 121 ? -18.789 -1.967 11.668 1.00 98.19 121 ARG A C 1
ATOM 947 O O . ARG A 1 121 ? -19.225 -3.107 11.816 1.00 98.19 121 ARG A O 1
ATOM 954 N N . LEU A 1 122 ? -19.443 -1.037 10.973 1.00 98.25 122 LEU A N 1
ATOM 955 C CA . LEU A 1 122 ? -20.706 -1.248 10.267 1.00 98.25 122 LEU A CA 1
ATOM 956 C C . LEU A 1 122 ? -20.453 -1.454 8.773 1.00 98.25 122 LEU A C 1
ATOM 958 O O . LEU A 1 122 ? -20.073 -0.508 8.078 1.00 98.25 122 LEU A O 1
ATOM 962 N N . ALA A 1 123 ? -20.723 -2.661 8.276 1.00 98.19 123 ALA A N 1
ATOM 963 C CA . ALA A 1 123 ? -20.752 -2.933 6.842 1.00 98.19 123 ALA A CA 1
ATOM 964 C C . ALA A 1 123 ? -21.797 -2.042 6.144 1.00 98.19 123 ALA A C 1
ATOM 966 O O . ALA A 1 123 ? -22.920 -1.887 6.629 1.00 98.19 123 ALA A O 1
ATOM 967 N N . GLN A 1 124 ? -21.411 -1.447 5.021 1.00 98.06 124 GLN A N 1
ATOM 968 C CA . GLN A 1 124 ? -22.245 -0.588 4.184 1.00 98.06 124 GLN A CA 1
ATOM 969 C C . GLN A 1 124 ? -22.638 -1.312 2.891 1.00 98.06 124 GLN A C 1
ATOM 971 O O . GLN A 1 124 ? -22.230 -2.443 2.644 1.00 98.06 124 GLN A O 1
ATOM 976 N N . GLN A 1 125 ? -23.439 -0.647 2.058 1.00 98.06 125 GLN A N 1
ATOM 977 C CA . GLN A 1 125 ? -23.780 -1.155 0.733 1.00 98.06 125 GLN A CA 1
ATOM 978 C C . GLN A 1 125 ? -22.530 -1.265 -0.151 1.00 98.06 125 GLN A C 1
ATOM 980 O O . GLN A 1 125 ? -21.729 -0.329 -0.217 1.00 98.06 125 GLN A O 1
ATOM 985 N N . ASP A 1 126 ? -22.412 -2.388 -0.859 1.00 98.25 126 ASP A N 1
ATOM 986 C CA . ASP A 1 126 ? -21.295 -2.642 -1.762 1.00 98.25 126 ASP A CA 1
ATOM 987 C C . ASP A 1 126 ? -21.203 -1.592 -2.879 1.00 98.25 126 ASP A C 1
ATOM 989 O O . ASP A 1 126 ? -22.206 -1.146 -3.448 1.00 98.25 126 ASP A O 1
ATOM 993 N N . THR A 1 127 ? -19.971 -1.226 -3.223 1.00 97.88 127 THR A N 1
ATOM 994 C CA . THR A 1 127 ? -19.638 -0.354 -4.352 1.00 97.88 127 THR A CA 1
ATOM 995 C C . THR A 1 127 ? -18.308 -0.793 -4.947 1.00 97.88 127 THR A C 1
ATOM 997 O O . THR A 1 127 ? -17.378 -1.102 -4.208 1.00 97.88 127 THR A O 1
ATOM 1000 N N . LEU A 1 128 ? -18.205 -0.847 -6.280 1.00 97.31 128 LEU A N 1
ATOM 1001 C CA . LEU A 1 128 ? -17.009 -1.348 -6.977 1.00 97.31 128 LEU A CA 1
ATOM 1002 C C . LEU A 1 128 ? -16.570 -2.752 -6.496 1.00 97.31 128 LEU A C 1
ATOM 1004 O O . LEU A 1 128 ? -15.377 -3.016 -6.385 1.00 97.31 128 LEU A O 1
ATOM 1008 N N . ASP A 1 129 ? -17.537 -3.619 -6.169 1.00 97.88 129 ASP A N 1
ATOM 1009 C CA . ASP A 1 129 ? -17.328 -4.959 -5.591 1.00 97.88 129 ASP A CA 1
ATOM 1010 C C . ASP A 1 129 ? -16.550 -4.973 -4.257 1.00 97.88 129 ASP A C 1
ATOM 1012 O O . ASP A 1 129 ? -15.953 -5.978 -3.869 1.00 97.88 129 ASP A O 1
ATOM 1016 N N . LEU A 1 130 ? -16.573 -3.852 -3.532 1.00 97.94 130 LEU A N 1
ATOM 1017 C CA . LEU A 1 130 ? -16.027 -3.706 -2.187 1.00 97.94 130 LEU A CA 1
ATOM 1018 C C . LEU A 1 130 ? -17.158 -3.429 -1.198 1.00 97.94 130 LEU A C 1
ATOM 1020 O O . LEU A 1 130 ? -18.014 -2.588 -1.469 1.00 97.94 130 LEU A O 1
ATOM 1024 N N . THR A 1 131 ? -17.106 -4.070 -0.029 1.00 98.25 131 THR A N 1
ATOM 1025 C CA . THR A 1 131 ? -17.965 -3.758 1.121 1.00 98.25 131 THR A CA 1
ATOM 1026 C C . THR A 1 131 ? -17.288 -2.689 1.983 1.00 98.25 131 THR A C 1
ATOM 1028 O O . THR A 1 131 ? -16.283 -2.991 2.634 1.00 98.25 131 THR A O 1
ATOM 1031 N N . PRO A 1 132 ? -17.786 -1.440 2.024 1.00 98.00 132 PRO A N 1
ATOM 1032 C CA . PRO A 1 132 ? -17.224 -0.412 2.893 1.00 98.00 132 PRO A CA 1
ATOM 1033 C C . PRO A 1 132 ? -17.576 -0.696 4.358 1.00 98.00 132 PRO A C 1
ATOM 1035 O O . PRO A 1 132 ? -18.659 -1.198 4.653 1.00 98.00 132 PRO A O 1
ATOM 1038 N N . TYR A 1 133 ? -16.693 -0.331 5.289 1.00 98.00 133 TYR A N 1
ATOM 1039 C CA . TYR A 1 133 ? -16.909 -0.507 6.729 1.00 98.00 133 TYR A CA 1
ATOM 1040 C C . TYR A 1 133 ? -16.759 0.825 7.460 1.00 98.00 133 TYR A C 1
ATOM 1042 O O . TYR A 1 133 ? -15.645 1.312 7.633 1.00 98.00 133 TYR A O 1
ATOM 1050 N N . ALA A 1 134 ? -17.871 1.395 7.918 1.00 97.88 134 ALA A N 1
ATOM 1051 C CA . ALA A 1 134 ? -17.895 2.673 8.627 1.00 97.88 134 ALA A CA 1
ATOM 1052 C C . ALA A 1 134 ? -17.729 2.500 10.146 1.00 97.88 134 ALA A C 1
ATOM 1054 O O . ALA A 1 134 ? -18.063 1.453 10.709 1.00 97.88 134 ALA A O 1
A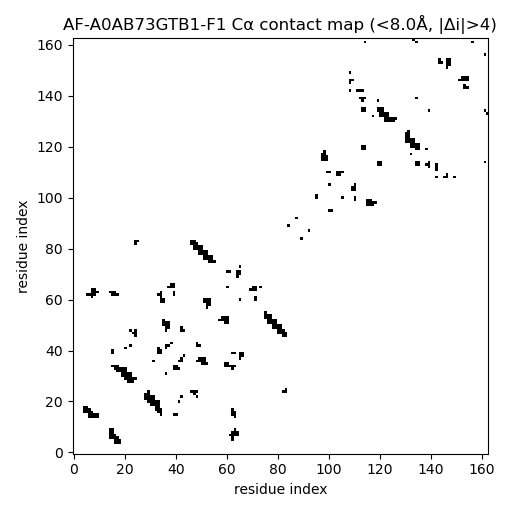TOM 1055 N N . ILE A 1 135 ? -17.253 3.548 10.820 1.00 98.19 135 ILE A N 1
ATOM 1056 C CA . ILE A 1 135 ? -17.206 3.611 12.286 1.00 98.19 135 ILE A CA 1
ATOM 1057 C C . ILE A 1 135 ? -18.633 3.555 12.854 1.00 98.19 135 ILE A C 1
ATOM 1059 O O . ILE A 1 135 ? -19.528 4.272 12.407 1.00 98.19 135 ILE A O 1
ATOM 1063 N N . ASP A 1 136 ? -18.839 2.714 13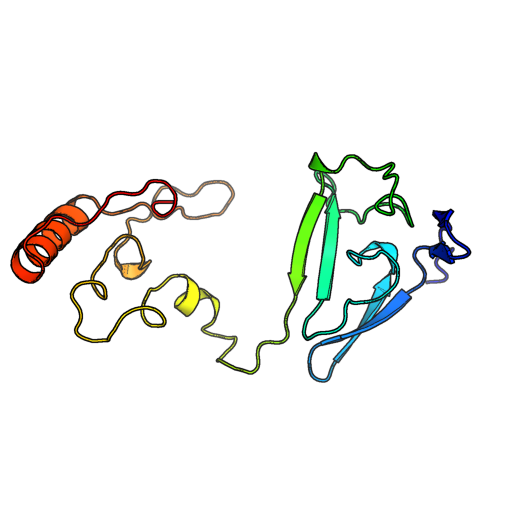.869 1.00 98.19 136 ASP A N 1
ATOM 1064 C CA . ASP A 1 136 ? -20.088 2.663 14.630 1.00 98.19 136 ASP A CA 1
ATOM 1065 C C . ASP A 1 136 ? -20.087 3.750 15.720 1.00 98.19 136 ASP A C 1
ATOM 1067 O O . ASP A 1 136 ? -19.459 3.599 16.773 1.00 98.19 136 ASP A O 1
ATOM 1071 N N . GLU A 1 137 ? -20.795 4.858 15.483 1.00 97.56 137 GLU A N 1
ATOM 1072 C CA . GLU A 1 137 ? -20.838 5.982 16.429 1.00 97.56 137 GLU A CA 1
ATOM 1073 C C . GLU A 1 137 ? -21.519 5.632 17.767 1.00 97.56 137 GLU A C 1
ATOM 1075 O O . GLU A 1 137 ? -21.208 6.231 18.800 1.00 97.56 137 GLU A O 1
ATOM 1080 N N . ALA A 1 138 ? -22.401 4.625 17.803 1.00 97.69 138 ALA A N 1
ATOM 1081 C CA . ALA A 1 138 ? -22.988 4.166 19.061 1.00 97.69 138 ALA A CA 1
ATOM 1082 C C . ALA A 1 138 ? -21.941 3.439 19.920 1.00 97.69 138 ALA A C 1
ATOM 1084 O O . ALA A 1 138 ? -21.864 3.666 21.133 1.00 97.69 138 ALA A O 1
ATOM 1085 N N . LYS A 1 139 ? -21.079 2.627 19.292 1.00 98.06 139 LYS A N 1
ATOM 1086 C CA . LYS A 1 139 ? -19.922 2.022 19.974 1.00 98.06 139 LYS A CA 1
ATOM 1087 C C . LYS A 1 139 ? -18.877 3.070 20.349 1.00 98.06 139 LYS A C 1
ATOM 1089 O O . LYS A 1 139 ? -18.309 2.967 21.434 1.00 98.06 139 LYS A O 1
ATOM 1094 N N . MET A 1 140 ? -18.668 4.103 19.528 1.00 97.69 140 MET A N 1
ATOM 1095 C CA . MET A 1 140 ? -17.782 5.221 19.885 1.00 97.69 140 MET A CA 1
ATOM 1096 C C . MET A 1 140 ? -18.257 5.962 21.128 1.00 97.69 140 MET A C 1
ATOM 1098 O O . MET A 1 140 ? -17.433 6.313 21.968 1.00 97.69 140 MET A O 1
ATOM 1102 N N . LEU A 1 141 ? -19.566 6.174 21.293 1.00 97.44 141 LEU A N 1
ATOM 1103 C CA . LEU A 1 141 ? -20.106 6.803 22.498 1.00 97.44 141 LEU A CA 1
ATOM 1104 C C . LEU A 1 141 ? -19.841 5.956 23.752 1.00 97.44 141 LEU A C 1
ATOM 1106 O O . LEU A 1 141 ? -19.491 6.503 24.797 1.00 97.44 141 LEU A O 1
ATOM 1110 N N . ALA A 1 142 ? -20.003 4.633 23.658 1.00 97.50 142 ALA A N 1
ATOM 1111 C CA . ALA A 1 142 ? -19.700 3.721 24.761 1.00 97.50 142 ALA A CA 1
ATOM 1112 C C . ALA A 1 142 ? -18.198 3.719 25.096 1.00 97.50 142 ALA A C 1
ATOM 1114 O O . ALA A 1 142 ? -17.831 3.906 26.255 1.00 97.50 142 ALA A O 1
ATOM 1115 N N . TYR A 1 143 ? -17.346 3.601 24.074 1.00 97.81 143 TYR A N 1
ATOM 1116 C CA . TYR A 1 143 ? -15.891 3.675 24.205 1.00 97.81 143 TYR A CA 1
ATOM 1117 C C . TYR A 1 143 ? -15.432 5.008 24.808 1.00 97.81 143 TYR A C 1
ATOM 1119 O O . TYR A 1 143 ? -14.606 5.020 25.711 1.00 97.81 143 TYR A O 1
ATOM 1127 N N . SER A 1 144 ? -15.993 6.134 24.359 1.00 97.56 144 SER A N 1
ATOM 1128 C CA . SER A 1 144 ? -15.621 7.466 24.843 1.00 97.56 144 SER A CA 1
ATOM 1129 C C . SER A 1 144 ? -15.881 7.636 26.334 1.00 97.56 144 SER A C 1
ATOM 1131 O O . SER A 1 144 ? -15.060 8.247 27.009 1.00 97.56 144 SER A O 1
ATOM 1133 N N . LYS A 1 145 ? -16.998 7.099 26.842 1.00 97.81 145 LYS A N 1
ATOM 1134 C CA . LYS A 1 145 ? -17.310 7.131 28.277 1.00 97.81 145 LYS A CA 1
ATOM 1135 C C . LYS A 1 145 ? -16.300 6.316 29.071 1.00 97.81 145 LYS A C 1
ATOM 1137 O O . LYS A 1 145 ? -15.714 6.830 30.010 1.00 97.81 145 LYS A O 1
ATOM 1142 N N . GLU A 1 146 ? -16.040 5.083 28.643 1.00 97.62 146 GLU A N 1
ATOM 1143 C CA . GLU A 1 146 ? -15.058 4.225 29.309 1.00 97.62 146 GLU A CA 1
ATOM 1144 C C . GLU A 1 146 ? -13.640 4.823 29.279 1.00 97.62 146 GLU A C 1
ATOM 1146 O O . GLU A 1 146 ? -12.911 4.774 30.270 1.00 97.62 146 GLU A O 1
ATOM 1151 N N . TYR A 1 147 ? -13.251 5.416 28.152 1.00 98.12 147 TYR A N 1
ATOM 1152 C CA . TYR A 1 147 ? -11.969 6.090 27.998 1.00 98.12 147 TYR A CA 1
ATOM 1153 C C . TYR A 1 147 ? -11.858 7.311 28.918 1.00 98.12 147 TYR A C 1
ATOM 1155 O O . TYR A 1 147 ? -10.829 7.500 29.565 1.00 98.12 147 TYR A O 1
ATOM 1163 N N . GLU A 1 148 ? -12.914 8.119 29.017 1.00 98.06 148 GLU A N 1
ATOM 1164 C CA . GLU A 1 148 ? -12.952 9.278 29.909 1.00 98.06 148 GLU A CA 1
ATOM 1165 C C . GLU A 1 148 ? -12.937 8.875 31.386 1.00 98.06 148 GLU A C 1
ATOM 1167 O O . GLU A 1 1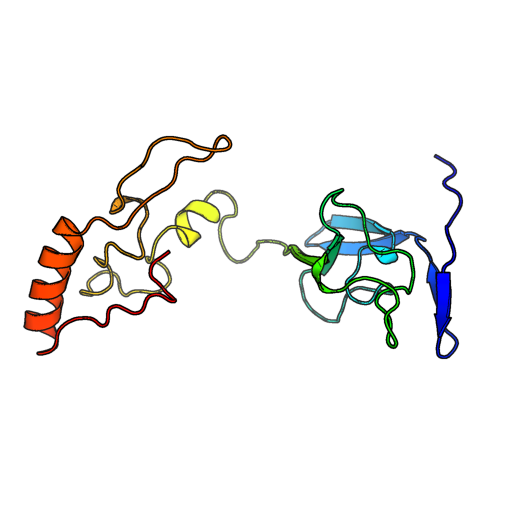48 ? -12.181 9.464 32.156 1.00 98.06 148 GLU A O 1
ATOM 1172 N N . ASP A 1 149 ? -13.663 7.822 31.764 1.00 97.94 149 ASP A N 1
ATOM 1173 C CA . ASP A 1 149 ? -13.641 7.269 33.122 1.00 97.94 149 ASP A CA 1
ATOM 1174 C C . ASP A 1 149 ? -12.237 6.771 33.509 1.00 97.94 149 ASP A C 1
ATOM 1176 O O . ASP A 1 149 ? -11.810 6.918 34.656 1.00 97.94 149 ASP A O 1
ATOM 1180 N N . HIS A 1 150 ? -11.494 6.200 32.554 1.00 97.31 150 HIS A N 1
ATOM 1181 C CA . HIS A 1 150 ? -10.155 5.666 32.796 1.00 97.31 150 HIS A CA 1
ATOM 1182 C C . HIS A 1 150 ? -9.055 6.741 32.784 1.00 97.31 150 HIS A C 1
ATOM 1184 O O . HIS A 1 150 ? -8.143 6.703 33.611 1.00 97.31 150 HIS A O 1
ATOM 1190 N N . TYR A 1 151 ? -9.112 7.699 31.853 1.00 97.62 151 TYR A N 1
ATOM 1191 C CA . TYR A 1 151 ? -8.036 8.672 31.613 1.00 97.62 151 TYR A CA 1
ATOM 1192 C C . TYR A 1 151 ? -8.359 10.107 32.056 1.00 97.62 151 TYR A C 1
ATOM 1194 O O . TYR A 1 151 ? -7.487 10.976 31.967 1.00 97.62 151 TYR A O 1
ATOM 1202 N N . GLY A 1 152 ? -9.586 10.388 32.504 1.00 97.94 152 GLY A N 1
ATOM 1203 C CA . GLY A 1 152 ? -10.041 11.725 32.909 1.00 97.94 152 GLY A CA 1
ATOM 1204 C C . GLY A 1 152 ? -10.172 12.723 31.754 1.00 97.94 152 GLY A C 1
ATOM 1205 O O . GLY A 1 152 ? -10.170 13.934 31.978 1.00 97.94 152 GLY A O 1
ATOM 1206 N N . LYS A 1 153 ? -10.211 12.233 30.512 1.00 96.88 153 LYS A N 1
ATOM 1207 C CA . LYS A 1 153 ? -10.357 13.035 29.293 1.00 96.88 153 LYS A CA 1
ATOM 1208 C C . LYS A 1 153 ? -11.012 12.206 28.187 1.00 96.88 153 LYS A C 1
ATOM 1210 O O . LYS A 1 153 ? -10.739 11.010 28.113 1.00 96.88 153 LYS A O 1
ATOM 1215 N N . PRO A 1 154 ? -11.791 12.817 27.285 1.00 95.88 154 PRO A N 1
ATOM 1216 C CA . PRO A 1 154 ? -12.340 12.105 26.141 1.00 95.88 154 PRO A CA 1
ATOM 1217 C C . PRO A 1 154 ? -11.237 11.706 25.138 1.00 95.88 154 PRO A C 1
ATOM 1219 O O . PRO A 1 154 ? -10.189 12.365 25.062 1.00 95.88 154 PRO A O 1
ATOM 1222 N N . PRO A 1 155 ? -11.462 10.655 24.332 1.00 96.38 155 PRO A N 1
ATOM 1223 C CA . PRO A 1 155 ? -10.560 10.288 23.250 1.00 96.38 155 PRO A CA 1
ATOM 1224 C C . PRO A 1 155 ? -10.571 11.356 22.147 1.00 96.38 155 PRO A C 1
ATOM 1226 O O . PRO A 1 155 ? -11.596 11.969 21.846 1.00 96.38 155 PRO A O 1
ATOM 1229 N N . ILE A 1 156 ? -9.422 11.569 21.503 1.00 96.25 156 ILE A N 1
ATOM 1230 C CA . ILE A 1 156 ? -9.296 12.531 20.400 1.00 96.25 156 ILE A CA 1
ATOM 1231 C C . ILE A 1 156 ? -9.933 11.943 19.136 1.00 96.25 156 ILE A C 1
ATOM 1233 O O . ILE A 1 156 ? -9.581 10.836 18.727 1.00 96.25 156 ILE A O 1
ATOM 1237 N N . ARG A 1 157 ? -10.816 12.714 18.490 1.00 95.50 157 ARG A N 1
ATOM 1238 C CA . ARG A 1 157 ? -11.361 12.427 17.155 1.00 95.50 157 ARG A CA 1
ATOM 1239 C C . ARG A 1 157 ? -10.483 13.088 16.097 1.00 95.50 157 ARG A C 1
ATOM 1241 O O . ARG A 1 157 ? -10.611 14.285 15.846 1.00 95.50 157 ARG A O 1
ATOM 1248 N N . ASN A 1 158 ? -9.527 12.341 15.548 1.00 93.94 158 ASN A N 1
ATOM 1249 C CA . ASN A 1 158 ? -8.623 12.842 14.514 1.00 93.94 158 ASN A CA 1
ATOM 1250 C C . ASN A 1 158 ? -9.031 12.258 13.153 1.00 93.94 158 ASN A C 1
ATOM 1252 O O . ASN A 1 158 ? -8.792 11.070 12.942 1.00 93.94 158 ASN A O 1
ATOM 1256 N N . PRO A 1 159 ? -9.569 13.071 12.222 1.00 93.19 159 PRO A N 1
ATOM 1257 C CA . PRO A 1 159 ? -10.015 12.595 10.912 1.00 93.19 159 PRO A CA 1
ATOM 1258 C C . PRO A 1 159 ? -8.939 11.860 10.106 1.00 93.19 159 PRO A C 1
ATOM 1260 O O . PRO A 1 159 ? -9.272 11.000 9.309 1.00 93.19 159 PRO A O 1
ATOM 1263 N N . ALA A 1 160 ? -7.652 12.145 10.337 1.00 93.94 160 ALA A N 1
ATOM 1264 C CA . ALA A 1 160 ? -6.549 11.450 9.665 1.00 93.94 160 ALA A CA 1
ATOM 1265 C C . ALA A 1 160 ? -6.404 9.962 10.057 1.00 93.94 160 ALA A C 1
ATOM 1267 O O . ALA A 1 160 ? -5.582 9.262 9.474 1.00 93.94 160 ALA A O 1
ATOM 1268 N N . TYR A 1 161 ? -7.141 9.504 11.073 1.00 91.31 161 TYR A N 1
ATOM 1269 C CA . TYR A 1 161 ? -7.147 8.123 11.562 1.00 91.31 161 TYR A CA 1
ATOM 1270 C C . TYR A 1 161 ? -8.575 7.549 11.652 1.00 91.31 161 TYR A C 1
ATOM 1272 O O . TYR A 1 161 ? -8.806 6.591 12.391 1.00 91.31 161 TYR A O 1
ATOM 1280 N N . GLU A 1 162 ? -9.539 8.156 10.953 1.00 88.81 162 GLU A N 1
ATOM 1281 C CA . GLU A 1 162 ? -10.969 7.810 10.996 1.00 88.81 162 GLU A CA 1
ATOM 1282 C C . GLU A 1 162 ? -11.544 7.603 9.586 1.00 88.81 162 GLU A C 1
ATOM 1284 O O . GLU A 1 162 ? -12.594 8.147 9.248 1.00 88.81 162 GLU A O 1
ATOM 1289 N N . ASP A 1 163 ? -10.833 6.811 8.781 1.00 69.62 163 ASP A N 1
ATOM 1290 C CA . ASP A 1 163 ? -11.281 6.337 7.461 1.00 69.62 163 ASP A CA 1
ATOM 1291 C C . ASP A 1 163 ? -12.259 5.168 7.580 1.00 69.62 163 ASP A C 1
ATOM 1293 O O . ASP A 1 163 ? -12.077 4.366 8.526 1.00 69.62 163 ASP A O 1
#

Nearest PDB structures (foldseek):
  6pdk-assembly1_A  TM=1.003E+00  e=1.725E-25  Stenotrophomonas maltophilia K279a
  7np7-assembly1_D2  TM=2.281E-01  e=9.295E+00  Mycobacterium tuberculosis H37Rv

Mean predicted aligned error: 4.19 Å

Organism: NCBI:txid56448

Solvent-accessible surface area (backbone atoms only — not comparable to full-atom values): 9822 Å² total; per-residue (Å²): 130,95,72,80,72,51,74,43,50,72,56,98,91,45,71,22,24,43,52,67,36,83,43,68,48,74,98,45,77,43,75,41,40,14,19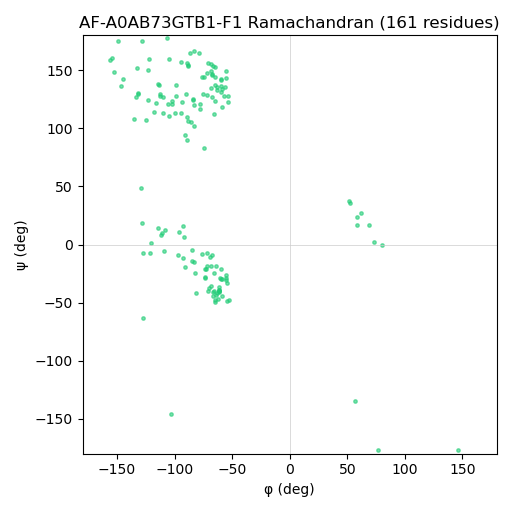,31,31,69,75,24,64,57,75,67,94,72,86,38,44,51,35,34,26,26,64,92,81,64,42,54,50,60,26,40,27,75,45,85,84,57,74,59,69,75,88,33,58,45,80,43,79,48,69,61,76,78,92,56,68,66,92,50,43,66,61,52,73,42,33,41,74,90,80,36,54,95,86,45,69,70,54,65,42,32,70,46,25,59,92,51,32,40,80,49,78,68,55,97,94,37,73,46,59,43,70,34,66,71,55,42,55,54,43,34,52,57,38,21,74,72,69,78,44,68,72,84,88,52,73,95,70,62,114

Sequence (163 aa):
MSGTVTTGRTINGHTYSDAPVDVKLGPNTFRIPANYLDSQIAPWPGEGVTLVIEWPDMTPTPPGARANPRTNDFRKEISVRINYIDRAPIETSLERHSSNDAITEANSVERRDPRQRLDLRLAQQDTLDLTPYAIDEAKMLAYSKEYEDHYGKPPIRNPAYED

Radius of gyration: 22.38 Å; Cα contacts (8 Å, |Δi|>4): 242; chains: 1; bounding box: 50×34×61 Å